Protein AF-A0A0F9SN80-F1 (afdb_monomer_lite)

Organism: NCBI:txid412755

Structure (mmCIF, N/CA/C/O backbone):
data_AF-A0A0F9SN80-F1
#
_entry.id   AF-A0A0F9SN80-F1
#
loop_
_atom_site.group_PDB
_atom_site.id
_atom_site.type_symbol
_atom_site.label_atom_id
_atom_site.label_alt_id
_atom_site.label_comp_id
_atom_site.label_asym_id
_atom_site.label_entity_id
_atom_site.label_seq_id
_atom_site.pdbx_PDB_ins_code
_atom_site.Cartn_x
_atom_site.Cartn_y
_atom_site.Cartn_z
_atom_site.occupancy
_atom_site.B_iso_or_equiv
_atom_site.auth_seq_id
_atom_site.auth_comp_id
_atom_site.auth_asym_id
_atom_site.auth_atom_id
_atom_site.pdbx_PDB_model_num
ATOM 1 N N . MET A 1 1 ? -10.874 -0.191 26.926 1.00 67.25 1 MET A N 1
ATOM 2 C CA . MET A 1 1 ? -9.993 0.717 26.145 1.00 67.25 1 MET A CA 1
ATOM 3 C C . MET A 1 1 ? -8.903 -0.005 25.347 1.00 67.25 1 MET A C 1
ATOM 5 O O . MET A 1 1 ? -8.763 0.291 24.170 1.00 67.25 1 MET A O 1
ATOM 9 N N . ARG A 1 2 ? -8.176 -0.983 25.916 1.00 79.38 2 ARG A N 1
ATOM 10 C CA . ARG A 1 2 ? -7.041 -1.665 25.249 1.00 79.38 2 ARG A CA 1
ATOM 11 C C . ARG A 1 2 ? -7.353 -2.280 23.869 1.00 79.38 2 ARG A C 1
ATOM 13 O O . ARG A 1 2 ? -6.527 -2.170 22.973 1.00 79.38 2 ARG A O 1
ATOM 20 N N . ARG A 1 3 ? -8.533 -2.892 23.675 1.00 82.12 3 ARG A N 1
ATOM 21 C CA . ARG A 1 3 ? -8.961 -3.455 22.371 1.00 82.12 3 ARG A CA 1
ATOM 22 C C . ARG A 1 3 ? -9.126 -2.375 21.291 1.00 82.12 3 ARG A C 1
ATOM 24 O O . ARG A 1 3 ? -8.595 -2.529 20.200 1.00 82.12 3 ARG A O 1
ATOM 31 N N . LYS A 1 4 ? -9.765 -1.250 21.635 1.00 83.44 4 LYS A N 1
ATOM 32 C CA . LYS A 1 4 ? -9.968 -0.106 20.727 1.00 83.44 4 LYS A CA 1
ATOM 33 C C . LYS A 1 4 ? -8.646 0.546 20.304 1.00 83.44 4 LYS A C 1
ATOM 35 O O . LYS A 1 4 ? -8.483 0.876 19.139 1.00 83.44 4 LYS A O 1
ATOM 40 N N . ILE A 1 5 ? -7.687 0.667 21.228 1.00 87.00 5 ILE A N 1
ATOM 41 C CA . ILE A 1 5 ? -6.343 1.193 20.927 1.00 87.00 5 ILE A CA 1
ATOM 42 C C . ILE A 1 5 ? -5.600 0.262 19.962 1.00 87.00 5 ILE A C 1
ATOM 44 O O . ILE A 1 5 ? -5.065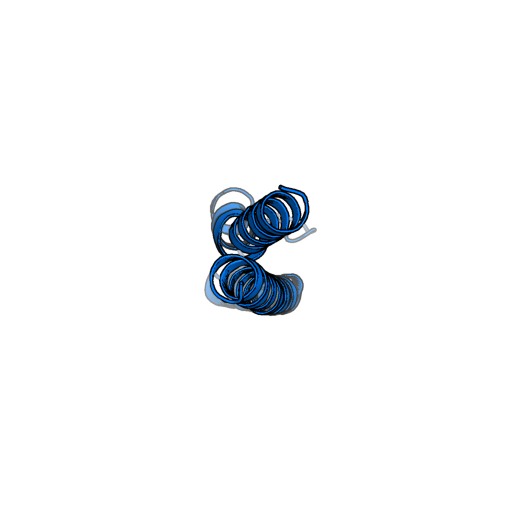 0.720 18.959 1.00 87.00 5 ILE A O 1
ATOM 48 N N . LYS A 1 6 ? -5.611 -1.055 20.222 1.00 86.12 6 LYS A N 1
ATOM 49 C CA . LYS A 1 6 ? -5.003 -2.045 19.317 1.00 86.12 6 LYS A CA 1
ATOM 50 C C . LYS A 1 6 ? -5.611 -1.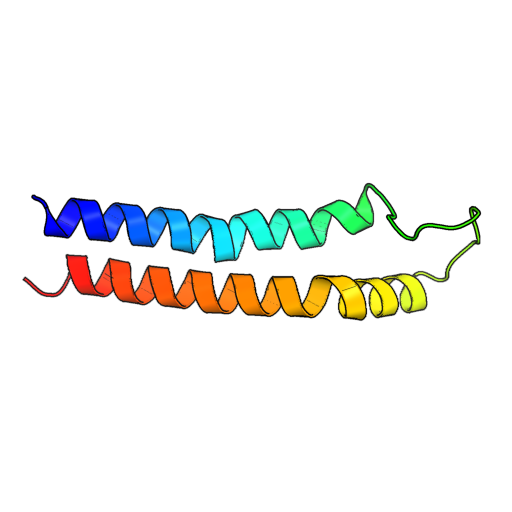984 17.917 1.00 86.12 6 LYS A C 1
ATOM 52 O O . LYS A 1 6 ? -4.877 -2.008 16.938 1.00 86.12 6 LYS A O 1
ATOM 57 N N . ALA A 1 7 ? -6.931 -1.861 17.830 1.00 88.00 7 ALA A N 1
ATOM 58 C CA . ALA A 1 7 ? -7.612 -1.714 16.555 1.00 88.00 7 ALA A CA 1
ATOM 59 C C . ALA A 1 7 ? -7.204 -0.441 15.802 1.00 88.00 7 ALA A C 1
ATOM 61 O O . ALA A 1 7 ? -6.900 -0.515 14.618 1.00 88.00 7 ALA A O 1
ATOM 62 N N . ALA A 1 8 ? -7.148 0.706 16.485 1.00 89.44 8 ALA A N 1
ATOM 63 C CA . ALA A 1 8 ? -6.719 1.963 15.877 1.00 89.44 8 ALA A CA 1
ATOM 64 C C . ALA A 1 8 ? -5.288 1.869 15.322 1.00 89.44 8 ALA A C 1
ATOM 66 O O . ALA A 1 8 ? -5.041 2.287 14.197 1.00 89.44 8 ALA A O 1
ATOM 67 N N . ILE A 1 9 ? -4.368 1.246 16.067 1.00 91.69 9 ILE A N 1
ATOM 68 C CA . ILE A 1 9 ? -2.990 1.012 15.611 1.00 91.69 9 ILE A CA 1
ATOM 69 C C . ILE A 1 9 ? -2.971 0.137 14.350 1.00 91.69 9 ILE A C 1
ATOM 71 O O . ILE A 1 9 ? -2.306 0.485 13.378 1.00 91.69 9 ILE A O 1
ATOM 75 N N . LEU A 1 10 ? -3.726 -0.967 14.335 1.00 91.12 10 LEU A N 1
ATOM 76 C CA . LEU A 1 10 ? -3.815 -1.857 13.170 1.00 91.12 10 LEU A CA 1
ATOM 77 C C . LEU A 1 10 ? -4.369 -1.137 11.934 1.00 91.12 10 LEU A C 1
ATOM 79 O O . LEU A 1 10 ? -3.848 -1.324 10.838 1.00 91.12 10 LEU A O 1
ATOM 83 N N . LEU A 1 11 ? -5.381 -0.284 12.112 1.00 91.00 11 LEU A N 1
ATOM 84 C CA . LEU A 1 11 ? -5.956 0.513 11.029 1.00 91.00 11 LEU A CA 1
ATOM 85 C C . LEU A 1 11 ? -4.954 1.536 10.480 1.00 91.00 11 LEU A C 1
ATOM 87 O O . LEU A 1 11 ? -4.814 1.642 9.267 1.00 91.00 11 LEU A O 1
ATOM 91 N N . ILE A 1 12 ? -4.229 2.248 11.350 1.00 91.69 12 ILE A N 1
ATOM 92 C CA . ILE A 1 12 ? -3.224 3.242 10.940 1.00 91.69 12 ILE A CA 1
ATOM 93 C C . ILE A 1 12 ? -2.085 2.571 10.167 1.00 91.69 12 ILE A C 1
ATOM 95 O O . ILE A 1 12 ? -1.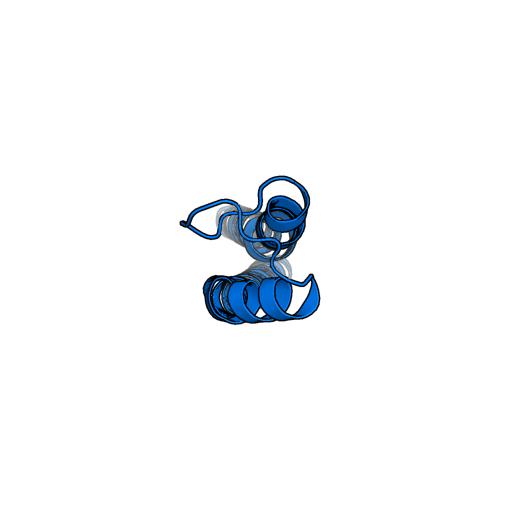741 3.017 9.074 1.00 91.69 12 ILE A O 1
ATOM 99 N N . ILE A 1 13 ? -1.527 1.479 10.700 1.00 92.00 13 ILE A N 1
ATOM 100 C CA . ILE A 1 13 ? -0.446 0.738 10.034 1.00 92.00 13 ILE A CA 1
ATOM 101 C C . ILE A 1 13 ? -0.947 0.161 8.709 1.00 92.00 13 ILE A C 1
ATOM 103 O O . ILE A 1 13 ? -0.271 0.270 7.688 1.00 92.00 13 ILE A O 1
ATOM 107 N N . GLY A 1 14 ? -2.147 -0.420 8.705 1.00 90.44 14 GLY A N 1
ATOM 108 C CA . GLY A 1 14 ? -2.729 -0.996 7.505 1.00 90.44 14 GLY A CA 1
ATOM 109 C C . GLY A 1 14 ? -2.975 0.039 6.406 1.00 90.44 14 GLY A C 1
ATOM 110 O O . GLY A 1 14 ? -2.656 -0.206 5.243 1.00 90.44 14 GLY A O 1
ATOM 111 N N . PHE A 1 15 ? -3.461 1.227 6.770 1.00 91.00 15 PHE A N 1
ATOM 112 C CA . PHE A 1 15 ? -3.655 2.344 5.844 1.00 91.00 15 PHE A CA 1
ATOM 113 C C . PHE A 1 15 ? -2.325 2.872 5.297 1.00 91.00 15 PHE A C 1
ATOM 115 O O . PHE A 1 15 ? -2.187 3.089 4.094 1.00 91.00 15 PHE A O 1
ATOM 122 N N . TYR A 1 16 ? -1.320 3.023 6.163 1.00 89.88 16 TYR A N 1
ATOM 123 C CA . TYR A 1 16 ? 0.017 3.448 5.756 1.00 89.88 16 TYR A CA 1
ATOM 124 C C . TYR A 1 16 ? 0.625 2.478 4.736 1.00 89.88 16 TYR A C 1
ATOM 126 O O . TYR A 1 16 ? 1.100 2.905 3.688 1.00 89.88 16 TYR A O 1
ATOM 134 N N . LEU A 1 17 ? 0.562 1.170 5.004 1.00 87.31 17 LEU A N 1
ATOM 135 C CA . LEU A 1 17 ? 1.122 0.147 4.118 1.00 87.31 17 LEU A CA 1
ATOM 136 C C . LEU A 1 17 ? 0.358 0.006 2.798 1.00 87.31 17 LEU A C 1
ATOM 138 O O . LEU A 1 17 ? 0.981 -0.198 1.760 1.00 87.31 17 LEU A O 1
ATOM 142 N N . SER A 1 18 ? -0.972 0.114 2.822 1.00 86.25 18 SER A N 1
ATOM 143 C CA . SER A 1 18 ? -1.794 -0.096 1.624 1.00 86.25 18 SER A CA 1
ATOM 144 C C . SER A 1 18 ? -1.888 1.124 0.718 1.00 86.25 18 SER A C 1
ATOM 146 O O . SER A 1 18 ? -1.884 0.958 -0.500 1.00 86.25 18 SER A O 1
ATOM 148 N N . ILE A 1 19 ? -1.962 2.332 1.281 1.00 83.69 19 ILE A N 1
ATOM 149 C CA . ILE A 1 19 ? -2.218 3.554 0.511 1.00 83.69 19 ILE A CA 1
ATOM 150 C C . ILE A 1 19 ? -0.966 4.412 0.419 1.00 83.69 19 ILE A C 1
ATOM 152 O O . ILE A 1 19 ? -0.519 4.708 -0.686 1.00 83.69 19 ILE A O 1
ATOM 156 N N . LEU A 1 20 ? -0.380 4.799 1.555 1.00 81.00 20 LEU A N 1
ATOM 157 C CA . LEU A 1 20 ? 0.725 5.757 1.535 1.00 81.00 20 LEU A CA 1
ATOM 158 C C . LEU A 1 20 ? 1.987 5.144 0.924 1.00 81.00 20 LEU A C 1
ATOM 160 O O . LEU A 1 20 ? 2.582 5.730 0.026 1.00 81.00 20 LEU A O 1
ATOM 164 N N . ASN A 1 21 ? 2.363 3.947 1.369 1.00 81.94 21 ASN A N 1
ATOM 165 C CA . ASN A 1 21 ? 3.535 3.248 0.857 1.00 81.94 21 ASN A CA 1
ATOM 166 C C . ASN A 1 21 ? 3.37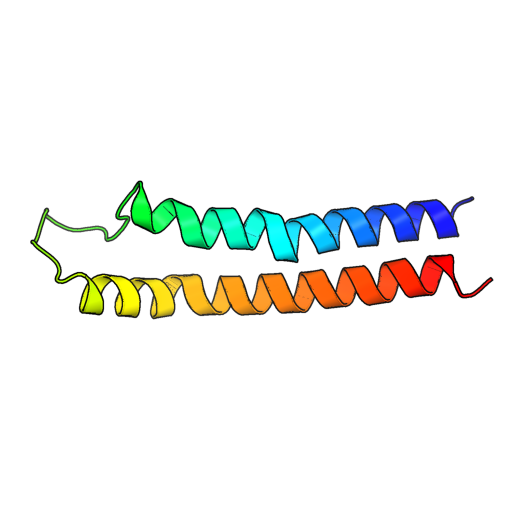6 2.921 -0.635 1.00 81.94 21 ASN A C 1
ATOM 168 O O . ASN A 1 21 ? 4.281 3.164 -1.423 1.00 81.94 21 ASN A O 1
ATOM 172 N N . THR A 1 22 ? 2.194 2.460 -1.047 1.00 79.38 22 THR A N 1
ATOM 173 C CA . THR A 1 22 ? 1.874 2.202 -2.458 1.00 79.38 22 THR A CA 1
ATOM 174 C C . THR A 1 22 ? 1.968 3.464 -3.309 1.00 79.38 22 THR A C 1
ATOM 176 O O . THR A 1 22 ? 2.556 3.426 -4.384 1.00 79.38 22 THR A O 1
ATOM 179 N N . ALA A 1 23 ? 1.443 4.594 -2.826 1.00 80.56 23 ALA A N 1
ATOM 180 C CA . ALA A 1 23 ? 1.535 5.870 -3.528 1.00 80.56 23 ALA A CA 1
ATOM 181 C C . ALA A 1 23 ? 2.991 6.331 -3.668 1.00 80.56 23 ALA A C 1
ATOM 183 O O . ALA A 1 23 ? 3.409 6.695 -4.761 1.00 80.56 23 ALA A O 1
ATOM 184 N N . ILE A 1 24 ? 3.782 6.261 -2.595 1.00 78.38 24 ILE A N 1
ATOM 185 C CA . ILE A 1 24 ? 5.210 6.604 -2.620 1.00 78.38 24 ILE A CA 1
ATOM 186 C C . ILE A 1 24 ? 5.941 5.743 -3.654 1.00 78.38 24 ILE A C 1
ATOM 188 O O . ILE A 1 24 ? 6.631 6.270 -4.524 1.00 78.38 24 ILE A O 1
ATOM 192 N N . VAL A 1 25 ? 5.739 4.428 -3.600 1.00 77.19 25 VAL A N 1
ATOM 193 C CA . VAL A 1 25 ? 6.407 3.481 -4.491 1.00 77.19 25 VAL A CA 1
ATOM 194 C C . VAL A 1 25 ? 5.979 3.689 -5.949 1.00 77.19 25 VAL A C 1
ATOM 196 O O . VAL A 1 25 ? 6.825 3.634 -6.829 1.00 77.19 25 VAL A O 1
ATOM 199 N N . LEU A 1 26 ? 4.716 4.025 -6.224 1.00 75.69 26 LEU A N 1
ATOM 200 C CA . LEU A 1 26 ? 4.245 4.305 -7.586 1.00 75.69 26 LEU A CA 1
ATOM 201 C C . LEU A 1 26 ? 4.642 5.691 -8.116 1.00 75.69 26 LEU A C 1
ATOM 203 O O . LEU A 1 26 ? 4.755 5.842 -9.327 1.00 75.69 26 LEU A O 1
ATOM 207 N N . ILE A 1 27 ? 4.842 6.697 -7.256 1.00 74.94 27 ILE A N 1
ATOM 208 C CA . ILE A 1 27 ? 5.120 8.092 -7.656 1.00 74.94 27 ILE A CA 1
ATOM 209 C C . ILE A 1 27 ? 6.621 8.372 -7.801 1.00 74.94 27 ILE A C 1
ATOM 211 O O . ILE A 1 27 ? 7.017 9.100 -8.718 1.00 74.94 27 ILE A O 1
ATOM 215 N N . ILE A 1 28 ? 7.464 7.802 -6.929 1.00 70.75 28 ILE A N 1
ATOM 216 C CA . ILE A 1 28 ? 8.930 7.960 -6.982 1.00 70.75 28 ILE A CA 1
ATOM 217 C C . ILE A 1 28 ? 9.509 7.676 -8.381 1.00 70.75 28 ILE A C 1
ATOM 219 O O . ILE A 1 28 ? 10.304 8.488 -8.846 1.00 70.75 28 ILE A O 1
ATOM 223 N N . PRO A 1 29 ? 9.097 6.621 -9.106 1.00 66.62 29 PRO A N 1
ATOM 224 C CA . PRO A 1 29 ? 9.660 6.271 -10.408 1.00 66.62 29 PRO A CA 1
ATOM 225 C C . PRO A 1 29 ? 9.389 7.312 -11.495 1.00 66.62 29 PRO A C 1
ATOM 227 O O . PRO A 1 29 ? 10.129 7.352 -12.473 1.00 66.62 29 PRO A O 1
ATOM 230 N N . PHE A 1 30 ? 8.350 8.140 -11.345 1.00 64.31 30 PHE A N 1
ATOM 231 C CA . PHE A 1 30 ? 8.058 9.236 -12.274 1.00 64.31 30 PHE A CA 1
ATOM 232 C C . PHE A 1 30 ? 8.929 10.469 -12.021 1.00 64.31 30 PHE A C 1
ATOM 234 O O . PHE A 1 30 ? 9.160 11.247 -12.941 1.00 64.31 30 PHE A O 1
ATOM 241 N N . HIS A 1 31 ? 9.406 10.654 -10.788 1.00 61.88 31 HIS A N 1
ATOM 242 C CA . HIS A 1 31 ? 10.175 11.836 -10.387 1.00 61.88 31 HIS A CA 1
ATOM 243 C C . HIS A 1 31 ? 11.681 11.563 -10.329 1.00 61.88 31 HIS A C 1
ATOM 245 O O . HIS A 1 31 ? 12.484 12.460 -10.569 1.00 61.88 31 HIS A O 1
ATOM 251 N N . TYR A 1 32 ? 12.064 10.321 -10.033 1.00 64.56 32 TYR A N 1
ATOM 252 C CA . TYR A 1 32 ? 13.441 9.895 -9.832 1.00 64.56 32 TYR A CA 1
ATOM 253 C C . TYR A 1 32 ? 13.643 8.523 -10.487 1.00 64.56 32 TYR A C 1
ATOM 255 O O . TYR A 1 32 ? 13.373 7.497 -9.857 1.00 64.56 32 TYR A O 1
ATOM 263 N N . PRO A 1 33 ? 14.102 8.464 -11.749 1.00 61.84 33 PRO A N 1
ATOM 264 C CA . PRO A 1 33 ? 14.457 7.197 -12.369 1.00 61.84 33 PRO A CA 1
ATOM 265 C C . PRO A 1 33 ? 15.669 6.591 -11.653 1.00 61.84 33 PRO A C 1
ATOM 267 O O . PRO A 1 33 ? 16.797 7.046 -11.809 1.00 61.84 33 PRO A O 1
ATOM 270 N N . MET A 1 34 ? 15.430 5.566 -10.831 1.00 59.91 34 MET A N 1
ATOM 271 C CA . MET A 1 34 ? 16.450 4.899 -10.008 1.00 59.91 34 MET A CA 1
ATOM 272 C C . MET A 1 34 ? 16.983 3.616 -10.662 1.00 59.91 34 MET A C 1
ATOM 274 O O . MET A 1 34 ? 17.137 2.599 -9.990 1.00 59.91 34 MET A O 1
ATOM 278 N N . ILE A 1 35 ? 17.261 3.628 -11.970 1.00 60.59 35 ILE A N 1
ATOM 279 C CA . ILE 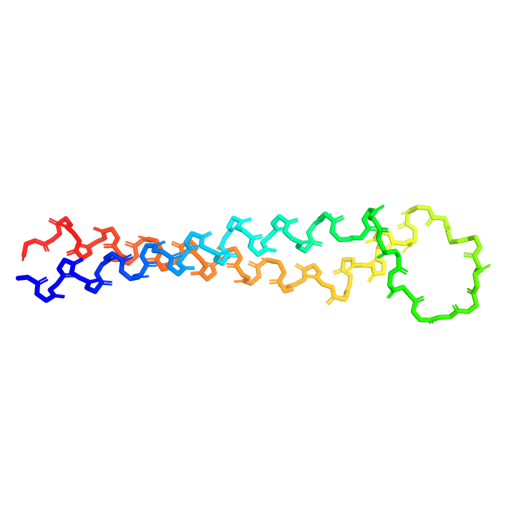A 1 35 ? 18.037 2.539 -12.581 1.00 60.59 35 ILE A CA 1
ATOM 280 C C . ILE A 1 35 ? 19.518 2.919 -12.452 1.00 60.59 35 ILE A C 1
ATOM 282 O O . ILE A 1 35 ? 19.936 3.894 -13.076 1.00 60.59 35 ILE A O 1
ATOM 286 N N . PRO A 1 36 ? 20.318 2.209 -11.633 1.00 48.69 36 PRO A N 1
ATOM 287 C CA . PRO A 1 36 ? 21.737 2.503 -11.508 1.00 48.69 36 PRO A CA 1
ATOM 288 C C . PRO A 1 36 ? 22.437 2.172 -12.831 1.00 48.69 36 PRO A C 1
ATOM 290 O O . PRO A 1 36 ? 22.470 1.023 -13.263 1.00 48.69 36 PRO A O 1
ATOM 293 N N . GLY A 1 37 ? 22.975 3.197 -13.488 1.00 57.69 37 GLY A N 1
ATOM 294 C CA . GLY A 1 37 ? 23.654 3.092 -14.776 1.00 57.69 37 GLY A CA 1
ATOM 295 C C . GLY A 1 37 ? 23.839 4.464 -15.422 1.00 57.69 37 GLY A C 1
ATOM 296 O O . GLY A 1 37 ? 23.252 5.449 -14.975 1.00 57.69 37 GLY A O 1
ATOM 297 N N . ALA A 1 38 ? 24.675 4.540 -16.462 1.00 53.94 38 ALA A N 1
ATOM 298 C CA . ALA A 1 38 ? 24.804 5.741 -17.291 1.00 53.94 38 ALA A CA 1
ATOM 299 C C . ALA A 1 38 ? 23.415 6.200 -17.789 1.00 53.94 38 ALA A C 1
ATOM 301 O O . ALA A 1 38 ? 22.532 5.349 -17.916 1.00 53.94 38 ALA A O 1
ATOM 302 N N . PRO A 1 39 ? 23.199 7.497 -18.085 1.00 57.19 39 PRO A N 1
ATOM 303 C CA . PRO A 1 39 ? 21.938 8.000 -18.625 1.00 57.19 39 PRO A CA 1
ATOM 304 C C . PRO A 1 39 ? 21.724 7.443 -20.037 1.00 57.19 39 PRO A C 1
ATOM 306 O O . PRO A 1 39 ? 21.990 8.087 -21.047 1.00 57.19 39 PRO A O 1
ATOM 309 N N . VAL A 1 40 ? 21.290 6.193 -20.104 1.00 62.78 40 VAL A N 1
ATOM 310 C CA . VAL A 1 40 ? 20.802 5.558 -21.313 1.00 62.78 40 VAL A CA 1
ATOM 311 C C . VAL A 1 40 ? 19.365 6.027 -21.464 1.00 62.78 40 VAL A C 1
ATOM 313 O O . VAL A 1 40 ? 18.604 6.055 -20.496 1.00 62.78 40 VAL A O 1
ATOM 316 N N . ILE A 1 41 ? 18.987 6.418 -22.676 1.00 65.94 41 ILE A N 1
ATOM 317 C CA . ILE A 1 41 ? 17.585 6.634 -23.022 1.00 65.94 41 ILE A CA 1
ATOM 318 C C . ILE A 1 41 ? 16.918 5.257 -22.946 1.00 65.94 41 ILE A C 1
ATOM 320 O O . ILE A 1 41 ? 16.975 4.473 -23.889 1.00 65.94 41 ILE A O 1
ATOM 324 N N . ILE A 1 42 ? 16.377 4.920 -21.778 1.00 65.25 42 ILE A N 1
ATOM 325 C CA . ILE A 1 42 ? 15.622 3.688 -21.567 1.00 65.25 42 ILE A CA 1
ATOM 326 C C . ILE A 1 42 ? 14.212 3.967 -22.068 1.00 65.25 42 ILE A C 1
ATOM 328 O O . ILE A 1 42 ? 13.601 4.965 -21.679 1.00 65.25 42 ILE A O 1
ATOM 332 N N . ASP A 1 43 ? 13.694 3.110 -22.948 1.00 78.12 43 ASP A N 1
ATOM 333 C CA . ASP A 1 43 ? 12.321 3.275 -23.398 1.00 78.12 43 ASP A CA 1
ATOM 334 C C . ASP A 1 43 ? 11.360 3.164 -22.193 1.00 78.12 43 ASP A C 1
ATOM 336 O O . ASP A 1 43 ? 11.586 2.350 -21.285 1.00 78.12 43 ASP A O 1
ATOM 340 N N . PRO A 1 44 ? 10.276 3.956 -22.161 1.00 74.00 44 PRO A N 1
ATOM 341 C CA . PRO A 1 44 ? 9.350 3.967 -21.031 1.00 74.00 44 PRO A CA 1
ATOM 342 C C . PRO A 1 44 ? 8.773 2.584 -20.684 1.00 74.00 44 PRO A C 1
ATOM 344 O O . PRO A 1 44 ? 8.481 2.308 -19.521 1.00 74.00 44 PRO A O 1
ATOM 347 N N . GLY A 1 45 ? 8.626 1.697 -21.674 1.00 78.56 45 GLY A N 1
ATOM 348 C CA . GLY A 1 45 ? 8.117 0.342 -21.485 1.00 78.56 45 GLY A CA 1
ATOM 349 C C . GLY A 1 45 ? 9.111 -0.569 -20.765 1.00 78.56 45 GLY A C 1
ATOM 350 O O . GLY A 1 45 ? 8.728 -1.261 -19.820 1.00 78.56 45 GLY A O 1
ATOM 351 N N . THR A 1 46 ? 10.382 -0.563 -21.163 1.00 78.81 46 THR A N 1
ATOM 352 C CA . THR A 1 46 ? 11.444 -1.333 -20.492 1.00 78.81 46 THR A CA 1
ATOM 353 C C . THR A 1 46 ? 11.718 -0.802 -19.094 1.00 78.81 46 THR A C 1
ATOM 355 O O . THR A 1 46 ? 11.872 -1.602 -18.170 1.00 78.81 46 THR A O 1
ATOM 358 N N . TYR A 1 47 ? 11.684 0.522 -18.906 1.00 76.75 47 TYR A N 1
ATOM 359 C CA . TYR A 1 47 ? 11.760 1.133 -17.579 1.00 76.75 47 TYR A CA 1
ATOM 360 C C . TYR A 1 47 ? 10.664 0.594 -16.656 1.00 76.75 47 TYR A C 1
ATOM 362 O O . TYR A 1 47 ? 10.947 0.120 -15.557 1.00 76.75 47 TYR A O 1
ATOM 370 N N . TRP A 1 48 ? 9.415 0.584 -17.129 1.00 76.44 48 TRP A N 1
ATOM 371 C CA . TRP A 1 48 ? 8.283 0.117 -16.334 1.00 76.44 48 TRP A CA 1
ATOM 372 C C . TRP A 1 48 ? 8.368 -1.375 -16.001 1.00 76.44 48 TRP A C 1
ATOM 374 O O . TRP A 1 48 ? 8.043 -1.775 -14.885 1.00 76.44 48 TRP A O 1
ATOM 384 N N . ARG A 1 49 ? 8.853 -2.207 -16.933 1.00 79.88 49 ARG A N 1
ATOM 385 C CA . ARG A 1 49 ? 9.074 -3.643 -16.687 1.00 79.88 49 ARG A CA 1
ATOM 386 C C . ARG A 1 49 ? 10.172 -3.891 -15.656 1.00 79.88 49 ARG A C 1
ATOM 388 O O . ARG A 1 49 ? 9.975 -4.712 -14.764 1.00 79.88 49 ARG A O 1
ATOM 395 N N . ALA A 1 50 ? 11.302 -3.191 -15.769 1.00 78.00 50 ALA A N 1
ATOM 396 C CA . ALA A 1 50 ? 12.404 -3.293 -14.814 1.00 78.00 50 ALA A CA 1
ATOM 397 C C . ALA A 1 50 ? 11.991 -2.778 -13.429 1.00 78.00 50 ALA A C 1
ATOM 399 O O . ALA A 1 50 ? 12.311 -3.371 -12.406 1.00 78.00 50 ALA A O 1
ATOM 400 N N . TRP A 1 51 ? 11.209 -1.704 -13.383 1.00 79.19 51 TRP A N 1
ATOM 401 C CA . TRP A 1 51 ? 10.669 -1.205 -12.131 1.00 79.19 51 TRP A CA 1
ATOM 402 C C . TRP A 1 51 ? 9.695 -2.204 -11.485 1.00 79.19 51 TRP A C 1
ATOM 404 O O . TRP A 1 51 ? 9.825 -2.512 -10.299 1.00 79.19 51 TRP A O 1
ATOM 414 N N . TRP A 1 52 ? 8.771 -2.784 -12.261 1.00 80.00 52 TRP A N 1
ATOM 415 C CA . TRP A 1 52 ? 7.853 -3.819 -11.771 1.00 80.00 52 TRP A CA 1
ATOM 416 C C . TRP A 1 52 ? 8.581 -5.070 -11.274 1.00 80.00 52 TRP A C 1
ATOM 418 O O . TRP A 1 52 ? 8.143 -5.665 -10.289 1.00 80.00 52 TRP A O 1
ATOM 428 N N . SER A 1 53 ? 9.692 -5.466 -11.904 1.00 77.88 53 SER A N 1
ATOM 429 C CA . SER A 1 53 ? 10.472 -6.618 -11.443 1.00 77.88 53 SER A CA 1
ATOM 430 C C . SER A 1 53 ? 11.209 -6.352 -10.127 1.00 77.88 53 SER A C 1
ATOM 432 O O . SER A 1 53 ? 11.386 -7.284 -9.346 1.00 77.88 53 SER A O 1
ATOM 434 N N . ILE A 1 54 ? 11.585 -5.097 -9.851 1.00 76.69 54 ILE A N 1
ATOM 435 C CA . ILE A 1 54 ? 12.303 -4.712 -8.628 1.00 76.69 54 ILE A CA 1
ATOM 436 C C . ILE A 1 54 ? 11.332 -4.395 -7.482 1.00 76.69 54 ILE A C 1
ATOM 438 O O . ILE A 1 54 ? 11.478 -4.932 -6.388 1.00 76.69 54 ILE A O 1
ATOM 442 N N . GLN A 1 55 ? 10.339 -3.529 -7.708 1.00 79.06 55 GLN A N 1
ATOM 443 C CA . GLN A 1 55 ? 9.476 -2.987 -6.646 1.00 79.06 55 GLN A CA 1
ATOM 444 C C . GLN A 1 55 ? 8.015 -3.433 -6.731 1.00 79.06 55 GLN A C 1
ATOM 446 O O . GLN A 1 55 ? 7.278 -3.319 -5.752 1.00 79.06 55 GLN A O 1
ATOM 451 N N . GLY A 1 56 ? 7.582 -4.003 -7.854 1.00 80.19 56 GLY A N 1
ATOM 452 C CA . GLY A 1 56 ? 6.193 -4.409 -8.053 1.00 80.19 56 GLY A CA 1
ATOM 453 C C . GLY A 1 56 ? 5.696 -5.443 -7.043 1.00 80.19 56 GLY A C 1
ATOM 454 O O . GLY A 1 56 ? 4.607 -5.305 -6.482 1.00 80.19 56 GLY A O 1
ATOM 455 N N . TRP A 1 57 ? 6.523 -6.442 -6.725 1.00 82.19 57 TRP A N 1
ATOM 456 C CA . TRP A 1 57 ? 6.192 -7.427 -5.689 1.00 82.19 57 TRP A CA 1
ATOM 457 C C . TRP A 1 57 ? 6.110 -6.811 -4.294 1.00 82.19 57 TRP A C 1
ATOM 459 O O . TRP A 1 57 ? 5.229 -7.170 -3.514 1.00 82.19 57 TRP A O 1
ATOM 469 N N . GLN A 1 58 ? 6.975 -5.843 -3.991 1.00 83.31 58 GLN A N 1
ATOM 470 C CA . GLN A 1 58 ? 6.939 -5.111 -2.728 1.00 83.31 58 GLN A CA 1
ATOM 471 C C . GLN A 1 58 ? 5.647 -4.294 -2.587 1.00 83.31 58 GLN A C 1
ATOM 473 O O . GLN A 1 58 ? 5.070 -4.261 -1.497 1.00 83.31 58 GLN A O 1
ATOM 478 N N . VAL A 1 59 ? 5.157 -3.686 -3.674 1.00 85.19 59 VAL A N 1
ATOM 479 C CA . VAL A 1 59 ? 3.852 -3.003 -3.691 1.00 85.19 59 VAL A CA 1
ATOM 480 C C . VAL A 1 59 ? 2.729 -3.984 -3.397 1.00 85.19 59 VAL A C 1
ATOM 482 O O . VAL A 1 59 ? 1.948 -3.752 -2.478 1.00 85.19 59 VAL A O 1
ATOM 485 N N . ILE A 1 60 ? 2.669 -5.099 -4.131 1.00 87.31 60 ILE A N 1
ATOM 486 C CA . ILE A 1 60 ? 1.611 -6.104 -3.960 1.00 87.31 60 ILE A CA 1
ATOM 487 C C . ILE A 1 60 ? 1.592 -6.616 -2.516 1.00 87.31 60 ILE A C 1
ATOM 489 O O . ILE A 1 60 ? 0.537 -6.631 -1.881 1.00 87.31 60 ILE A O 1
ATOM 493 N N . LEU A 1 61 ? 2.755 -6.970 -1.961 1.00 88.88 61 LEU A N 1
ATOM 494 C CA . LEU A 1 61 ? 2.865 -7.440 -0.580 1.00 88.88 61 LEU A CA 1
ATOM 495 C C . LEU A 1 61 ? 2.441 -6.370 0.434 1.00 88.88 61 LEU A C 1
ATOM 497 O O . LEU A 1 61 ? 1.732 -6.688 1.388 1.00 88.88 61 LEU A O 1
ATOM 501 N N . SER A 1 62 ? 2.816 -5.107 0.217 1.00 88.69 62 SER A N 1
ATOM 502 C CA . SER A 1 62 ? 2.436 -3.995 1.099 1.00 88.69 62 SER A CA 1
ATOM 503 C C . SER A 1 62 ? 0.928 -3.746 1.091 1.00 88.69 62 SER A C 1
ATOM 505 O O . SER A 1 62 ? 0.331 -3.568 2.153 1.00 88.69 62 SER A O 1
ATOM 507 N N . VAL A 1 63 ? 0.296 -3.800 -0.086 1.00 89.44 63 VAL A N 1
ATOM 508 C CA . VAL A 1 63 ? -1.159 -3.664 -0.234 1.00 89.44 63 VAL A CA 1
ATOM 509 C C . VAL A 1 63 ? -1.883 -4.807 0.463 1.00 89.44 63 VAL A C 1
ATOM 511 O O . VAL A 1 63 ? -2.773 -4.557 1.275 1.00 89.44 63 VAL A O 1
ATOM 514 N N . VAL A 1 64 ? -1.486 -6.053 0.196 1.00 93.00 64 VAL A N 1
ATOM 515 C CA . VAL A 1 64 ? -2.120 -7.239 0.792 1.00 93.00 64 VAL A CA 1
ATOM 516 C C . VAL A 1 64 ? -1.988 -7.219 2.315 1.0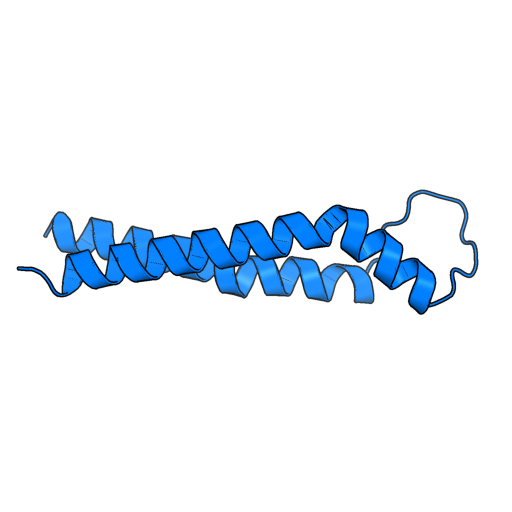0 93.00 64 VAL A C 1
ATOM 518 O O . VAL A 1 64 ? -2.980 -7.405 3.022 1.00 93.00 64 VAL A O 1
ATOM 521 N N . LEU A 1 65 ? -0.790 -6.931 2.833 1.00 92.50 65 LEU A N 1
ATOM 522 C CA . LEU A 1 65 ? -0.556 -6.829 4.272 1.00 92.50 65 LEU A CA 1
ATOM 523 C C . LEU A 1 65 ? -1.347 -5.669 4.889 1.00 92.50 65 LEU A C 1
ATOM 525 O O . LEU A 1 65 ? -1.956 -5.828 5.947 1.00 92.50 65 LEU A O 1
ATOM 529 N N . GLY A 1 66 ? -1.380 -4.516 4.221 1.00 91.88 66 GLY A N 1
ATOM 530 C CA . GLY A 1 66 ? -2.119 -3.350 4.684 1.00 91.88 66 GLY A CA 1
ATOM 531 C C . GLY A 1 66 ? -3.622 -3.616 4.790 1.00 91.88 66 GLY A C 1
ATOM 532 O O . GLY A 1 66 ? -4.225 -3.353 5.831 1.00 91.88 66 GLY A O 1
ATOM 533 N N . LEU A 1 67 ? -4.214 -4.229 3.762 1.00 92.94 67 LEU A N 1
ATOM 534 C CA . LEU A 1 67 ? -5.621 -4.640 3.762 1.00 92.94 67 LEU A CA 1
ATOM 535 C C . LEU A 1 67 ? -5.916 -5.670 4.857 1.00 92.94 67 LEU A C 1
ATOM 537 O O . LEU A 1 67 ? -6.923 -5.553 5.557 1.00 92.94 67 LEU A O 1
ATOM 541 N N . PHE A 1 68 ? -5.027 -6.644 5.057 1.00 93.81 68 PHE A N 1
ATOM 542 C CA . PHE A 1 68 ? -5.169 -7.638 6.119 1.00 93.81 68 PHE A CA 1
ATOM 543 C C . PHE A 1 68 ? -5.205 -6.992 7.514 1.00 93.81 68 PHE A C 1
ATOM 545 O O . PHE A 1 68 ? -6.075 -7.313 8.329 1.00 93.81 68 PHE A O 1
ATOM 552 N N . LEU A 1 69 ? -4.313 -6.033 7.777 1.00 92.38 69 LEU A N 1
ATOM 553 C CA . LEU A 1 69 ? -4.290 -5.286 9.037 1.00 92.38 69 LEU A CA 1
ATOM 554 C C . LEU A 1 69 ? -5.535 -4.411 9.212 1.00 92.38 69 LEU A C 1
ATOM 556 O O . LEU A 1 69 ? -6.058 -4.334 10.324 1.00 92.38 69 LEU A O 1
ATOM 560 N N . ILE A 1 70 ? -6.053 -3.814 8.133 1.00 92.56 70 ILE A N 1
ATOM 561 C CA . ILE A 1 70 ? -7.312 -3.059 8.172 1.00 92.56 70 ILE A CA 1
ATOM 562 C C . ILE A 1 70 ? -8.476 -3.977 8.557 1.00 92.56 70 ILE A C 1
ATOM 564 O O . ILE A 1 70 ? -9.239 -3.648 9.466 1.00 92.56 70 ILE A O 1
ATOM 568 N N . ILE A 1 71 ? -8.590 -5.147 7.921 1.00 91.75 71 ILE A N 1
ATOM 569 C CA . ILE A 1 71 ? -9.642 -6.133 8.214 1.00 91.75 71 ILE A CA 1
ATOM 570 C C . ILE A 1 71 ? -9.557 -6.597 9.674 1.00 91.75 71 ILE A C 1
ATOM 572 O O . ILE A 1 71 ? -10.574 -6.635 10.372 1.00 91.75 71 ILE A O 1
ATOM 576 N N . LEU A 1 72 ? -8.355 -6.916 10.165 1.00 89.94 72 LEU A N 1
ATOM 577 C CA . LEU A 1 72 ? -8.149 -7.292 11.565 1.00 89.94 72 LEU A CA 1
ATOM 578 C C . LEU A 1 72 ? -8.504 -6.152 12.523 1.00 89.94 72 LEU A C 1
ATOM 580 O O . LEU A 1 72 ? -9.237 -6.370 13.488 1.00 89.94 72 LEU A O 1
ATOM 584 N N . GLY A 1 73 ? -8.016 -4.940 12.258 1.00 87.25 73 GLY A N 1
ATOM 585 C CA . GLY A 1 73 ? -8.305 -3.756 13.062 1.00 87.25 73 GLY A CA 1
ATOM 586 C C . GLY A 1 73 ? -9.804 -3.478 13.143 1.00 87.25 73 GLY A C 1
ATOM 587 O O . GLY A 1 73 ? -10.340 -3.299 14.235 1.00 87.25 73 GLY A O 1
ATOM 588 N N . TYR A 1 74 ? -10.504 -3.548 12.011 1.00 87.62 74 TYR A N 1
ATOM 589 C CA . TYR A 1 74 ? -11.953 -3.386 11.953 1.00 87.62 74 TYR A CA 1
ATOM 590 C C . TYR A 1 74 ? -12.685 -4.463 12.763 1.00 87.62 74 TYR A C 1
ATOM 592 O O . TYR A 1 74 ? -13.555 -4.146 13.576 1.00 87.62 74 TYR A O 1
ATOM 600 N N . ARG A 1 75 ? -12.281 -5.735 12.640 1.00 85.25 75 ARG A N 1
ATOM 601 C CA . ARG A 1 75 ? -12.842 -6.828 13.452 1.00 85.25 75 ARG A CA 1
ATOM 602 C C . ARG A 1 75 ? -12.694 -6.584 14.954 1.00 85.25 75 ARG A C 1
ATOM 604 O O . ARG A 1 75 ? -13.640 -6.834 15.694 1.00 85.25 75 ARG A O 1
ATOM 611 N N . TYR A 1 76 ? -11.559 -6.045 15.400 1.00 84.88 76 TYR A N 1
ATOM 612 C CA . TYR A 1 76 ? -11.339 -5.689 16.808 1.00 84.88 76 TYR A CA 1
ATOM 613 C C . TYR A 1 76 ? -12.193 -4.508 17.309 1.00 84.88 76 TYR A C 1
ATOM 615 O O . TYR A 1 76 ? -12.311 -4.337 18.525 1.00 84.88 76 TYR A O 1
ATOM 623 N N . LEU A 1 77 ? -12.769 -3.689 16.419 1.00 80.50 77 LEU A N 1
ATOM 624 C CA . LEU A 1 77 ? -13.731 -2.638 16.785 1.00 80.50 77 LEU A CA 1
ATOM 625 C C . LEU A 1 77 ? -15.171 -3.148 16.840 1.00 80.50 77 LEU A C 1
ATOM 627 O O . LEU A 1 77 ? -15.940 -2.674 17.674 1.00 80.50 77 LEU A O 1
ATOM 631 N N . VAL A 1 78 ? -15.530 -4.073 15.947 1.00 74.44 78 VAL A N 1
ATOM 632 C CA . VAL A 1 78 ? -16.910 -4.555 15.778 1.00 74.44 78 VAL A CA 1
ATOM 633 C C . VAL A 1 78 ? -17.251 -5.694 16.740 1.00 74.44 78 VAL A C 1
ATOM 635 O O . VAL A 1 78 ? -18.356 -5.731 17.280 1.00 74.44 78 VAL A O 1
ATOM 638 N N . ILE A 1 79 ? -16.317 -6.614 16.988 1.00 65.94 79 ILE A N 1
ATOM 639 C CA . ILE A 1 79 ? -16.529 -7.736 17.908 1.00 65.94 79 ILE A CA 1
ATOM 640 C C . ILE A 1 79 ? -16.296 -7.225 19.339 1.00 65.94 79 ILE A C 1
ATOM 642 O O . ILE A 1 79 ? -15.168 -6.877 19.695 1.00 65.94 79 ILE A O 1
ATOM 646 N N . LYS A 1 80 ? -17.372 -7.132 20.134 1.00 55.41 80 LYS A N 1
ATOM 647 C CA . LYS A 1 80 ? -17.341 -6.651 21.529 1.00 55.41 80 LYS A CA 1
ATOM 648 C C . LYS A 1 80 ? -16.436 -7.505 22.423 1.00 55.41 80 LYS A C 1
ATOM 650 O O . LYS A 1 80 ? -16.585 -8.744 22.444 1.00 55.41 80 LYS A O 1
#

Radius of gyration: 17.4 Å; chains: 1; bounding box: 42×20×50 Å

pLDDT: mean 79.38, std 11.13, range [48.69, 93.81]

Foldseek 3Di:
DVLLVLLVVLLVQLCCLQPVVLCCLVVCCVVPVPDPDDPDPDPPVNSVVVSCVPCVVVNVVSNVSSVVSNVVSVCSVPPD

Secondary structure (DSSP, 8-state):
-HHHHHHHHHHHHHHIIIIIHHHHHHHHHHH-----SS-----HHHHHHHHIIIIIHHHHHHHHHHHHHHHHHHHHHH--

Sequence (80 aa):
MRRKIKAAILLIIGFYLSILNTAIVLIIPFHYPMIPGAPVIIDPGTYWRAWWSIQGWQVILSVVLGLFLIILGYRYLVIK